Protein AF-A0A9C9EQX4-F1 (afdb_monomer)

Foldseek 3Di:
DPDPPPDDPVPDDLWAFFQDWAADPVGNQKIFTDGPNHTLAIAGPVVCVVLVHDGGDTAHNVRVVVVNVRRVVRVLVVVLVVVCVVDDDDPVRSVVVD

pLDDT: mean 85.86, std 14.68, range [33.56, 95.94]

Structure (mmCIF, N/CA/C/O backbone):
data_AF-A0A9C9EQX4-F1
#
_entry.id   AF-A0A9C9EQX4-F1
#
loop_
_atom_site.group_PDB
_atom_site.id
_atom_site.type_symbol
_atom_site.label_atom_id
_atom_site.label_alt_id
_atom_site.label_comp_id
_atom_site.label_asym_id
_atom_site.label_entity_id
_atom_site.label_seq_id
_atom_site.pdbx_PDB_ins_code
_atom_site.Cartn_x
_atom_site.Cartn_y
_atom_site.Cartn_z
_atom_site.occupancy
_atom_site.B_iso_or_equiv
_atom_site.auth_seq_id
_atom_site.auth_comp_id
_atom_site.auth_asym_id
_atom_site.auth_atom_id
_atom_site.pdbx_PDB_model_num
ATOM 1 N N . MET A 1 1 ? -16.037 4.461 -17.088 1.00 36.44 1 MET A N 1
ATOM 2 C CA . MET A 1 1 ? -15.207 4.023 -15.938 1.00 36.44 1 MET A CA 1
ATOM 3 C C . MET A 1 1 ? -14.947 5.222 -15.031 1.00 36.44 1 MET A C 1
ATOM 5 O O . MET A 1 1 ? -14.304 6.161 -15.480 1.00 36.44 1 MET A O 1
ATOM 9 N N . LYS A 1 2 ? -15.477 5.253 -13.797 1.00 33.56 2 LYS A N 1
ATOM 10 C CA . LYS A 1 2 ? -15.174 6.337 -12.841 1.00 33.56 2 LYS A CA 1
ATOM 11 C C . LYS A 1 2 ? -13.672 6.296 -12.531 1.00 33.56 2 LYS A C 1
ATOM 13 O O . LYS A 1 2 ? -13.215 5.341 -11.907 1.00 33.56 2 LYS A O 1
ATOM 18 N N . LYS A 1 3 ? -12.907 7.297 -12.989 1.00 33.59 3 LYS A N 1
ATOM 19 C CA . LYS A 1 3 ? -11.522 7.516 -12.550 1.00 33.59 3 LYS A CA 1
ATOM 20 C C . LYS A 1 3 ? -11.568 7.626 -11.024 1.00 33.59 3 LYS A C 1
ATOM 22 O O . LYS A 1 3 ? -12.184 8.556 -10.509 1.00 33.59 3 LYS A O 1
ATOM 27 N N . ARG A 1 4 ? -10.991 6.661 -10.297 1.00 44.44 4 ARG A N 1
ATOM 28 C CA . ARG A 1 4 ? -10.732 6.836 -8.861 1.00 44.44 4 ARG A CA 1
ATOM 29 C C . ARG A 1 4 ? -9.852 8.080 -8.768 1.00 44.44 4 ARG A C 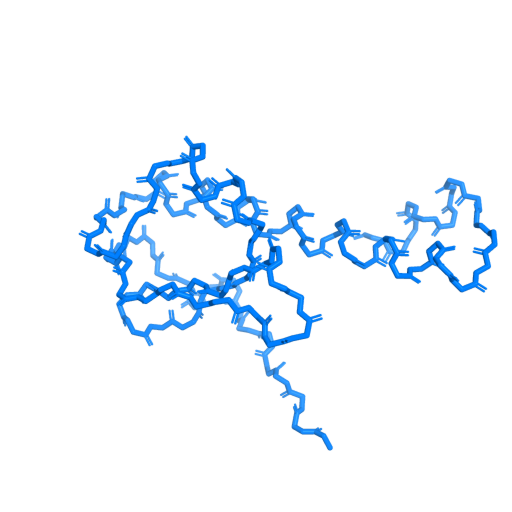1
ATOM 31 O O . ARG A 1 4 ? -8.738 8.052 -9.286 1.00 44.44 4 ARG A O 1
ATOM 38 N N . ARG A 1 5 ? -10.377 9.186 -8.227 1.00 43.16 5 ARG A N 1
ATOM 39 C CA . ARG A 1 5 ? -9.546 10.343 -7.878 1.00 43.16 5 ARG A CA 1
ATOM 40 C C . ARG A 1 5 ? -8.415 9.787 -7.014 1.00 43.16 5 ARG A C 1
ATOM 42 O O . ARG A 1 5 ? -8.697 9.190 -5.978 1.00 43.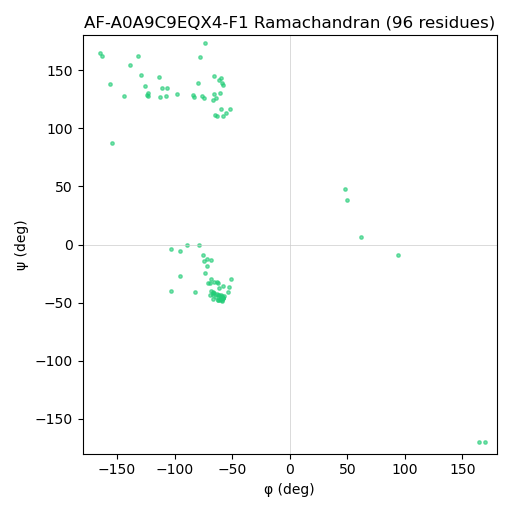16 5 ARG A O 1
ATOM 49 N N . ARG A 1 6 ? -7.169 9.898 -7.482 1.00 50.88 6 ARG A N 1
ATOM 50 C CA . ARG A 1 6 ? -6.019 9.782 -6.585 1.00 50.88 6 ARG A CA 1
ATOM 51 C C . ARG A 1 6 ? -6.221 10.908 -5.576 1.00 50.88 6 ARG A C 1
ATOM 53 O O . ARG A 1 6 ? -6.353 12.055 -6.001 1.00 50.88 6 ARG A O 1
ATOM 60 N N . GLN A 1 7 ? -6.408 10.564 -4.306 1.00 53.72 7 GLN A N 1
ATOM 61 C CA . GLN A 1 7 ? -6.467 11.581 -3.262 1.00 53.72 7 GLN A CA 1
ATOM 62 C C . GLN A 1 7 ? -5.140 12.337 -3.265 1.00 53.72 7 GLN A C 1
ATOM 64 O O . GLN A 1 7 ? -4.092 11.754 -3.565 1.00 53.72 7 GLN A O 1
ATOM 69 N N . SER A 1 8 ? -5.211 13.642 -3.018 1.00 49.47 8 SER A N 1
ATOM 70 C CA . SER A 1 8 ? -4.008 14.456 -2.876 1.00 49.47 8 SER A CA 1
ATOM 71 C C . SER A 1 8 ? -3.199 13.933 -1.680 1.00 49.47 8 SER A C 1
ATOM 73 O O . SER A 1 8 ? -3.811 13.583 -0.670 1.00 49.47 8 SER A O 1
ATOM 75 N N . PRO A 1 9 ? -1.854 13.889 -1.737 1.00 53.28 9 PRO A N 1
ATOM 76 C CA . PRO A 1 9 ? -1.020 13.550 -0.581 1.00 53.28 9 PRO A CA 1
ATOM 77 C C . PRO A 1 9 ? -1.357 14.366 0.679 1.00 53.28 9 PRO A C 1
ATOM 79 O O . PRO A 1 9 ? -1.221 13.848 1.783 1.00 53.28 9 PRO A O 1
ATOM 82 N N . ASP A 1 10 ? -1.837 15.603 0.507 1.00 52.25 10 ASP A N 1
ATOM 83 C CA . ASP A 1 10 ? -2.200 16.516 1.599 1.00 52.25 10 ASP A CA 1
ATOM 84 C C . ASP A 1 10 ? -3.525 16.159 2.302 1.00 52.25 10 ASP A C 1
ATOM 86 O O . ASP A 1 10 ? -3.801 16.666 3.387 1.00 52.25 10 ASP A O 1
ATOM 90 N N . GLU A 1 11 ? -4.348 15.278 1.719 1.00 64.81 11 GLU A N 1
ATOM 91 C CA . GLU A 1 11 ? -5.611 14.805 2.315 1.00 64.81 11 GLU A CA 1
ATOM 92 C C . GLU A 1 11 ? -5.421 13.558 3.195 1.00 64.81 11 GLU A C 1
ATOM 94 O O . GLU A 1 11 ? -6.386 13.040 3.765 1.00 64.81 11 GLU A O 1
ATOM 99 N N . LEU A 1 12 ? -4.191 13.048 3.307 1.00 71.25 12 LEU A N 1
ATOM 100 C CA . LEU A 1 12 ? -3.914 11.840 4.069 1.00 71.25 12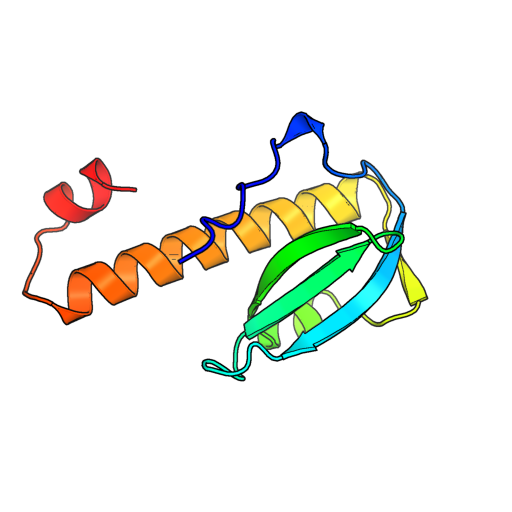 LEU A CA 1
ATOM 101 C C . LEU A 1 12 ? -3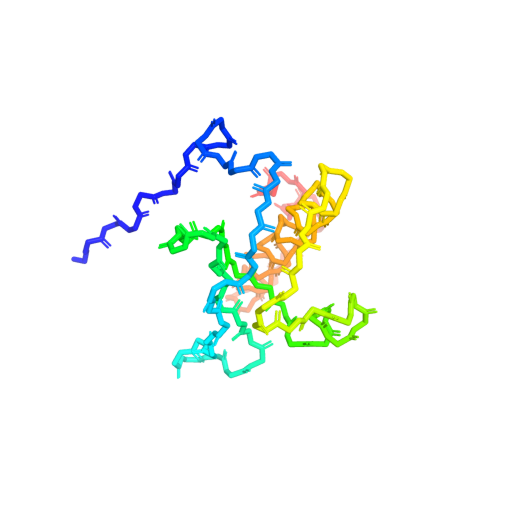.833 12.129 5.573 1.00 71.25 12 LEU A C 1
ATOM 103 O O . LEU A 1 12 ? -3.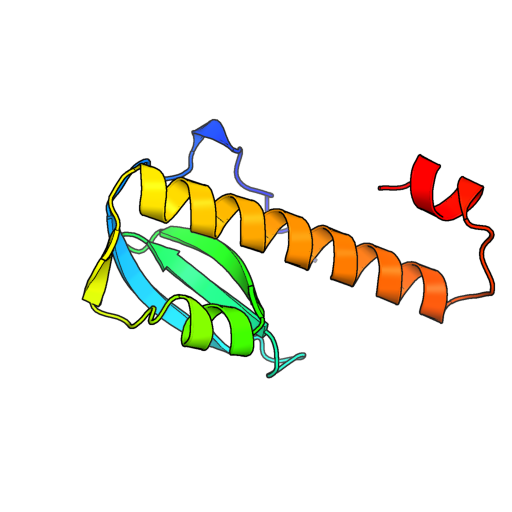238 13.124 5.997 1.00 71.25 12 LEU A O 1
ATOM 107 N N . PRO A 1 13 ? -4.400 11.249 6.414 1.00 80.06 13 PRO A N 1
ATOM 108 C CA . PRO A 1 13 ? -4.357 11.432 7.854 1.00 80.06 13 PRO A CA 1
ATOM 109 C C . PRO A 1 13 ? -2.913 11.333 8.350 1.00 80.06 13 PRO A C 1
ATOM 111 O O . PRO A 1 13 ? -2.231 10.355 8.079 1.00 80.06 13 PRO A O 1
ATOM 114 N N . ARG A 1 14 ? -2.447 12.308 9.137 1.00 85.50 14 ARG A N 1
ATOM 115 C CA . ARG A 1 14 ? -1.111 12.251 9.766 1.00 85.50 14 ARG A CA 1
ATOM 116 C C . ARG A 1 14 ? -1.020 11.239 10.905 1.00 85.50 14 ARG A C 1
ATOM 118 O O . ARG A 1 14 ? 0.053 10.969 11.398 1.00 85.50 14 ARG A O 1
ATOM 125 N N . ARG A 1 15 ? -2.139 10.715 11.389 1.00 92.19 15 ARG A N 1
ATOM 126 C CA . ARG A 1 15 ? -2.248 9.676 12.425 1.00 92.19 15 ARG A CA 1
ATOM 127 C C . ARG A 1 15 ? -3.653 9.106 12.349 1.00 92.19 15 ARG A C 1
ATOM 129 O O . ARG A 1 15 ? -4.534 9.777 11.820 1.00 92.19 15 ARG A O 1
ATOM 136 N N . GLY A 1 16 ? -3.886 7.935 12.920 1.00 93.19 16 GLY A N 1
ATOM 137 C CA . GLY A 1 16 ? -5.243 7.399 12.969 1.00 93.19 16 GLY A CA 1
ATOM 138 C C . GLY A 1 16 ? -5.294 5.924 13.295 1.00 93.19 16 GLY A C 1
ATOM 139 O O . GLY A 1 16 ? -4.288 5.323 13.670 1.00 93.19 16 GLY A O 1
ATOM 140 N N . THR A 1 17 ? -6.471 5.331 13.154 1.00 95.81 17 THR A N 1
ATOM 141 C CA . THR A 1 17 ? -6.674 3.900 13.379 1.00 95.81 17 THR A CA 1
ATOM 142 C C . THR A 1 17 ? -6.964 3.202 12.063 1.00 95.81 17 THR A C 1
ATOM 144 O O . THR A 1 17 ? -7.796 3.658 11.278 1.00 95.81 17 THR A O 1
ATOM 147 N N . ILE A 1 18 ? -6.319 2.062 11.817 1.00 95.25 18 ILE A N 1
ATOM 148 C CA . ILE A 1 18 ? -6.694 1.206 10.693 1.00 95.25 18 ILE A CA 1
ATOM 149 C C . ILE A 1 18 ? -8.107 0.692 10.949 1.00 95.25 18 ILE A C 1
ATOM 151 O O . ILE A 1 18 ? -8.348 -0.107 11.849 1.00 95.25 18 ILE A O 1
ATOM 155 N N . THR A 1 19 ? -9.050 1.155 10.146 1.00 95.94 19 THR A N 1
ATOM 156 C CA . THR A 1 19 ? -10.478 0.833 10.290 1.00 95.94 19 THR A CA 1
ATOM 157 C C . THR A 1 19 ? -10.879 -0.334 9.409 1.00 95.94 19 THR A C 1
ATOM 159 O O . THR A 1 19 ? -11.818 -1.060 9.728 1.00 95.94 19 THR A O 1
ATOM 162 N N . LYS A 1 20 ? -10.164 -0.540 8.299 1.00 95.81 20 LYS A N 1
ATOM 163 C CA . LYS A 1 20 ? -10.467 -1.607 7.355 1.00 95.81 20 LYS A CA 1
ATOM 164 C C . LYS A 1 20 ? -9.239 -2.002 6.545 1.00 95.81 20 LYS A C 1
ATOM 166 O O . LYS A 1 20 ? -8.495 -1.156 6.053 1.00 95.81 20 LYS A O 1
ATOM 171 N N . LEU A 1 21 ? -9.091 -3.308 6.371 1.00 95.06 21 LEU A N 1
ATOM 172 C CA . LEU A 1 21 ? -8.180 -3.946 5.430 1.00 95.06 21 LEU A CA 1
ATOM 173 C C . LEU A 1 21 ? -9.029 -4.844 4.532 1.00 95.06 21 LEU A C 1
ATOM 175 O O . LEU A 1 21 ? -9.895 -5.574 5.014 1.00 95.06 21 LEU A O 1
ATOM 179 N N . THR A 1 22 ? -8.877 -4.750 3.215 1.00 95.12 22 THR A N 1
ATOM 180 C CA . THR A 1 22 ? -9.682 -5.555 2.282 1.00 95.12 22 THR A CA 1
ATOM 181 C C . THR A 1 22 ? -8.864 -5.962 1.073 1.00 95.12 22 THR A C 1
ATOM 183 O O . THR A 1 22 ? -8.286 -5.103 0.413 1.00 95.12 22 THR A O 1
ATOM 186 N N . HIS A 1 23 ? -8.850 -7.257 0.759 1.00 94.69 23 HIS A N 1
ATOM 187 C CA . HIS A 1 23 ? -8.193 -7.765 -0.442 1.00 94.69 23 HIS A CA 1
ATOM 188 C C . HIS A 1 23 ? -8.774 -7.130 -1.708 1.00 94.69 23 HIS A C 1
ATOM 190 O O . HIS A 1 23 ? -9.989 -6.948 -1.848 1.00 94.69 23 HIS A O 1
ATOM 196 N N . VAL A 1 24 ? -7.904 -6.799 -2.657 1.00 93.25 24 VAL A N 1
ATOM 197 C CA . VAL A 1 24 ? -8.322 -6.275 -3.953 1.00 93.25 24 VAL A CA 1
ATOM 198 C C . VAL A 1 24 ? -8.900 -7.421 -4.783 1.00 93.25 24 VAL A C 1
ATOM 200 O O . VAL A 1 24 ? -8.257 -8.435 -5.014 1.00 93.25 24 VAL A O 1
ATOM 203 N N . LYS A 1 25 ? -10.127 -7.252 -5.292 1.00 90.50 25 LYS A N 1
ATOM 204 C CA . LYS A 1 25 ? -10.890 -8.327 -5.961 1.00 90.50 25 LYS A CA 1
ATOM 205 C C . LYS A 1 25 ? -10.141 -9.050 -7.093 1.00 90.50 25 LYS A C 1
ATOM 207 O O . LYS A 1 25 ? -10.362 -10.234 -7.302 1.00 90.50 25 LYS A O 1
ATOM 212 N N . ARG A 1 26 ? -9.333 -8.324 -7.870 1.00 88.00 26 ARG A N 1
ATOM 213 C CA . ARG A 1 26 ? -8.596 -8.867 -9.028 1.00 88.00 26 ARG A CA 1
ATOM 214 C C . ARG A 1 26 ? -7.166 -9.289 -8.694 1.00 88.00 26 ARG A C 1
ATOM 216 O O . ARG A 1 26 ? -6.484 -9.790 -9.574 1.00 88.00 26 ARG A O 1
ATOM 223 N N . ASP A 1 27 ? -6.721 -9.024 -7.473 1.00 89.19 27 ASP A N 1
ATOM 224 C CA . ASP A 1 27 ? -5.351 -9.245 -7.038 1.00 89.19 27 ASP A CA 1
ATOM 225 C C . ASP A 1 27 ? -5.341 -9.455 -5.514 1.00 89.19 27 ASP A C 1
ATOM 227 O O . ASP A 1 27 ? -5.245 -8.487 -4.750 1.00 89.19 27 ASP A O 1
ATOM 231 N N . PRO A 1 28 ? -5.529 -10.705 -5.060 1.00 91.88 28 PRO A N 1
ATOM 232 C CA . PRO A 1 28 ? -5.641 -11.016 -3.641 1.00 91.88 28 PRO A CA 1
ATOM 233 C C . PRO A 1 28 ? -4.324 -10.812 -2.883 1.00 91.88 28 PRO A C 1
ATOM 235 O O . PRO A 1 28 ? -4.354 -10.733 -1.657 1.00 91.88 28 PRO A O 1
ATOM 238 N N . GLU A 1 29 ? -3.191 -10.661 -3.574 1.00 92.25 29 GLU A N 1
ATOM 239 C CA . GLU A 1 29 ? -1.898 -10.346 -2.955 1.00 92.25 29 GLU A CA 1
ATOM 240 C C . GLU A 1 29 ? -1.805 -8.881 -2.519 1.00 92.25 29 GLU A C 1
ATOM 242 O O . GLU A 1 29 ? -0.886 -8.499 -1.793 1.00 92.25 29 GLU A O 1
ATOM 247 N N . ARG A 1 30 ? -2.780 -8.052 -2.906 1.00 93.00 30 ARG A N 1
ATOM 248 C CA . ARG A 1 30 ? -2.878 -6.649 -2.511 1.00 93.00 30 ARG A CA 1
ATOM 249 C C . ARG A 1 30 ? -4.084 -6.376 -1.626 1.00 93.00 30 ARG A C 1
ATOM 251 O O . ARG A 1 30 ? -5.180 -6.900 -1.822 1.00 93.00 30 ARG A O 1
ATOM 258 N N . VAL A 1 31 ? -3.890 -5.472 -0.675 1.00 94.50 31 VAL A N 1
ATOM 259 C CA . VAL A 1 31 ? -4.876 -5.062 0.324 1.00 94.50 31 VAL A CA 1
ATOM 260 C C . VAL A 1 31 ? -5.083 -3.559 0.237 1.00 94.50 31 VAL A C 1
ATOM 262 O O . VAL A 1 31 ? -4.133 -2.781 0.282 1.00 94.50 31 VAL A O 1
ATOM 265 N N . SER A 1 32 ? -6.339 -3.141 0.126 1.00 93.94 32 SER A N 1
ATOM 266 C CA . SER A 1 32 ? -6.756 -1.757 0.314 1.00 93.94 32 SER A CA 1
ATOM 267 C C . SER A 1 32 ? -6.788 -1.419 1.802 1.00 93.94 32 SER A C 1
ATOM 269 O O . SER A 1 32 ? -7.426 -2.127 2.586 1.00 93.94 32 SER A O 1
ATOM 271 N N . VAL A 1 33 ? -6.121 -0.327 2.169 1.00 93.94 33 VAL A N 1
ATOM 272 C CA . VAL A 1 33 ? -5.965 0.139 3.548 1.00 93.94 33 VAL A CA 1
ATOM 273 C C . VAL A 1 33 ? -6.831 1.365 3.786 1.00 93.94 33 VAL A C 1
ATOM 275 O O . VAL A 1 33 ? -6.838 2.296 2.975 1.00 93.94 33 VAL A O 1
ATOM 278 N N . TYR A 1 34 ? -7.539 1.363 4.913 1.00 93.62 34 TYR A N 1
ATOM 279 C CA . TYR A 1 34 ? -8.360 2.477 5.361 1.00 93.62 34 TYR A CA 1
ATOM 280 C C . TYR A 1 34 ? -7.940 2.922 6.759 1.00 93.62 34 TYR A C 1
ATOM 282 O O . TYR A 1 34 ? -7.894 2.103 7.681 1.00 93.62 34 TYR A O 1
ATOM 290 N N . ILE A 1 35 ? -7.697 4.219 6.925 1.00 93.50 35 ILE A N 1
ATOM 291 C CA . ILE A 1 35 ? -7.416 4.865 8.211 1.00 93.50 35 ILE A CA 1
ATOM 292 C C . ILE A 1 35 ? -8.586 5.793 8.520 1.00 93.50 35 ILE A C 1
ATOM 294 O O . ILE A 1 35 ? -8.971 6.584 7.665 1.00 93.50 35 ILE A O 1
ATOM 298 N N . ASP A 1 36 ? -9.188 5.655 9.701 1.00 92.50 36 ASP A N 1
ATOM 299 C CA . ASP A 1 36 ? -10.337 6.461 10.142 1.00 92.50 36 ASP A CA 1
ATOM 300 C C . ASP A 1 36 ? -11.455 6.545 9.078 1.00 92.50 36 ASP A C 1
ATOM 302 O O . ASP A 1 36 ? -11.953 7.610 8.722 1.00 92.50 36 ASP A O 1
ATOM 306 N N . ASN A 1 37 ? -11.821 5.384 8.524 1.00 90.88 37 ASN A N 1
ATOM 307 C CA . ASN A 1 37 ? -12.789 5.179 7.440 1.00 90.88 37 ASN A CA 1
ATOM 308 C C . ASN A 1 37 ? -12.437 5.831 6.091 1.00 90.88 37 ASN A C 1
ATOM 310 O O . ASN A 1 37 ? -13.215 5.738 5.140 1.00 90.88 37 ASN A O 1
ATOM 314 N N . THR A 1 38 ? -11.246 6.411 5.963 1.00 90.19 38 THR A N 1
ATOM 315 C CA . THR A 1 38 ? -10.744 7.014 4.727 1.00 90.19 38 THR A CA 1
ATOM 316 C C . THR A 1 38 ? -9.827 6.039 4.004 1.00 90.19 38 THR A C 1
ATOM 318 O O . THR A 1 38 ? -8.914 5.474 4.601 1.00 90.19 38 THR A O 1
ATOM 321 N N . TYR A 1 39 ? -10.070 5.811 2.711 1.00 89.44 39 TYR A N 1
ATOM 322 C CA . TYR A 1 39 ? -9.177 5.004 1.876 1.00 89.44 39 TYR A CA 1
ATOM 323 C C . TYR A 1 39 ? -7.840 5.722 1.707 1.00 89.44 39 TYR A C 1
ATOM 325 O O . TYR A 1 39 ? -7.825 6.837 1.208 1.00 89.44 39 TYR A O 1
ATOM 333 N N . VAL A 1 40 ? -6.737 5.065 2.060 1.00 90.69 40 VAL A N 1
ATOM 334 C CA . VAL A 1 40 ? -5.390 5.656 1.992 1.00 90.69 40 VAL A CA 1
ATOM 335 C C . VAL A 1 40 ? -4.618 5.144 0.783 1.00 90.69 40 VAL A C 1
ATOM 337 O O . VAL A 1 40 ? -3.927 5.898 0.107 1.00 90.69 40 VAL A O 1
ATOM 340 N N . GLY A 1 41 ? -4.737 3.854 0.476 1.00 90.88 41 GLY A N 1
ATOM 341 C CA . GLY A 1 41 ? -3.985 3.263 -0.620 1.00 90.88 41 GLY A CA 1
ATOM 342 C C . GLY A 1 41 ? -4.063 1.750 -0.647 1.00 90.88 41 GLY A C 1
ATOM 343 O O . GLY A 1 41 ? -4.868 1.129 0.049 1.00 90.88 41 GLY A O 1
ATOM 344 N N . THR A 1 42 ? -3.229 1.157 -1.494 1.00 92.75 42 THR A N 1
ATOM 345 C CA . THR A 1 42 ? -3.130 -0.292 -1.649 1.00 92.75 42 THR A CA 1
ATOM 346 C C . THR A 1 42 ? -1.683 -0.731 -1.459 1.00 92.75 42 THR A C 1
ATOM 348 O O . THR A 1 42 ? -0.768 -0.105 -1.984 1.00 92.75 42 THR A O 1
ATOM 351 N N . ILE A 1 43 ? -1.487 -1.813 -0.714 1.00 94.31 43 ILE A N 1
ATOM 352 C CA . ILE A 1 43 ? -0.180 -2.361 -0.343 1.00 94.31 43 ILE A CA 1
ATOM 353 C C . ILE A 1 43 ? -0.217 -3.893 -0.443 1.00 94.31 43 ILE A C 1
ATOM 355 O O . ILE A 1 43 ? -1.291 -4.486 -0.341 1.00 94.31 43 ILE A O 1
ATOM 359 N N . TYR A 1 44 ? 0.926 -4.547 -0.654 1.00 93.75 44 TYR A N 1
ATOM 360 C CA . TYR A 1 44 ? 1.000 -6.011 -0.638 1.00 93.75 44 TYR A CA 1
ATOM 361 C C . TYR A 1 44 ? 0.704 -6.599 0.751 1.00 93.75 44 TYR A C 1
ATOM 363 O O . TYR A 1 44 ? 1.095 -6.030 1.775 1.00 93.75 44 TYR A O 1
ATOM 371 N N . VAL A 1 45 ? 0.047 -7.764 0.779 1.00 93.44 45 VAL A N 1
ATOM 372 C CA . VAL A 1 45 ? -0.312 -8.506 2.003 1.00 93.44 45 VAL A CA 1
ATOM 373 C C . VAL A 1 45 ? 0.911 -8.755 2.885 1.00 93.44 45 VAL A C 1
ATOM 375 O O . VAL A 1 45 ? 0.835 -8.588 4.101 1.00 93.44 45 VAL A O 1
ATOM 378 N N . ASP A 1 46 ? 2.055 -9.105 2.301 1.00 93.06 46 ASP A N 1
ATOM 379 C CA . ASP A 1 46 ? 3.250 -9.424 3.088 1.00 93.06 46 ASP A CA 1
ATOM 380 C C . ASP A 1 46 ? 3.792 -8.208 3.842 1.00 93.06 46 ASP A C 1
ATOM 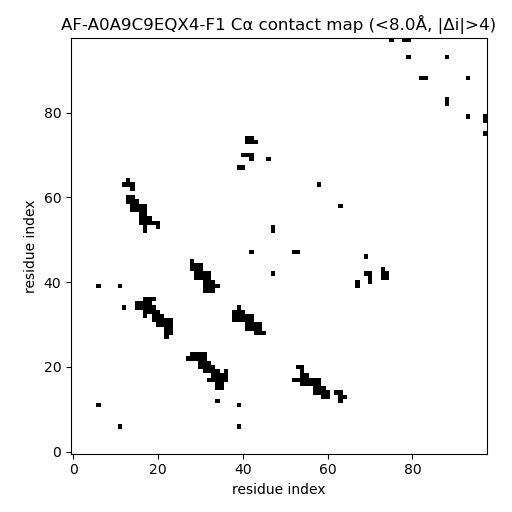382 O O . ASP A 1 46 ? 4.222 -8.331 4.986 1.00 93.06 46 ASP A O 1
ATOM 386 N N . ARG A 1 47 ? 3.640 -7.001 3.289 1.00 92.38 47 ARG A N 1
ATOM 387 C CA . ARG A 1 47 ? 4.033 -5.764 3.978 1.00 92.38 47 ARG A CA 1
ATOM 388 C C . ARG A 1 47 ? 3.111 -5.427 5.146 1.00 92.38 47 ARG A C 1
ATOM 390 O O . ARG A 1 47 ? 3.579 -4.915 6.157 1.00 92.38 47 ARG A O 1
ATOM 397 N N . ILE A 1 48 ? 1.817 -5.748 5.045 1.00 91.81 48 ILE A N 1
ATOM 398 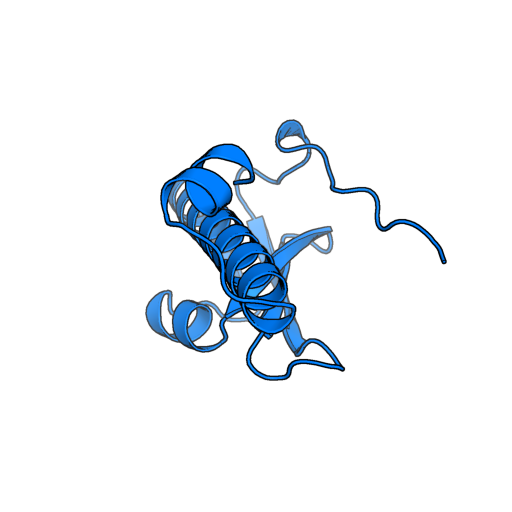C CA . ILE A 1 48 ? 0.887 -5.657 6.185 1.00 91.81 48 ILE A CA 1
ATOM 399 C C . ILE A 1 48 ? 1.364 -6.560 7.329 1.00 91.81 48 ILE A C 1
ATOM 401 O O . ILE A 1 48 ? 1.372 -6.128 8.482 1.00 91.81 48 ILE A O 1
ATOM 405 N N . ARG A 1 49 ? 1.804 -7.785 7.010 1.00 90.88 49 ARG A N 1
ATOM 406 C CA . ARG A 1 49 ? 2.316 -8.749 7.998 1.00 90.88 49 ARG A CA 1
ATOM 407 C C . ARG A 1 49 ? 3.627 -8.284 8.631 1.00 90.88 49 ARG A C 1
ATOM 409 O O . ARG A 1 49 ? 3.737 -8.307 9.854 1.00 90.88 49 ARG A O 1
ATOM 416 N N . GLU A 1 50 ? 4.584 -7.824 7.828 1.00 90.38 50 GLU A N 1
ATOM 417 C CA . GLU A 1 50 ? 5.873 -7.293 8.301 1.00 90.38 50 GLU A CA 1
ATOM 418 C C . GLU A 1 50 ? 5.693 -6.095 9.242 1.00 90.38 50 GLU A C 1
ATOM 420 O O . GLU A 1 50 ? 6.308 -6.036 10.306 1.00 90.38 50 GLU A O 1
ATOM 425 N N . LEU A 1 51 ? 4.800 -5.167 8.883 1.00 87.19 51 LEU A N 1
ATOM 426 C CA . LEU A 1 51 ? 4.472 -3.991 9.693 1.00 87.19 51 LEU A CA 1
ATOM 427 C C . LEU A 1 51 ? 3.514 -4.309 10.857 1.00 87.19 51 LEU A C 1
ATOM 429 O O . LEU A 1 51 ? 3.159 -3.408 11.616 1.00 87.19 51 LEU A O 1
ATOM 433 N N . LYS A 1 52 ? 3.090 -5.575 11.005 1.00 91.00 52 LYS A N 1
ATOM 434 C CA . LYS A 1 52 ? 2.131 -6.056 12.018 1.00 91.00 52 LYS A CA 1
ATOM 435 C C . LYS A 1 52 ? 0.850 -5.211 12.076 1.00 91.00 52 LYS A C 1
ATOM 437 O O . LYS A 1 52 ? 0.308 -4.946 13.152 1.00 91.00 52 LYS A O 1
ATOM 442 N N . LEU A 1 53 ? 0.374 -4.772 10.913 1.00 90.94 53 LEU A N 1
ATOM 443 C CA . LEU A 1 53 ? -0.804 -3.921 10.790 1.00 90.94 53 LEU A CA 1
ATOM 444 C C . LEU A 1 53 ? -2.074 -4.765 10.816 1.00 90.94 53 LEU A C 1
ATOM 446 O O . LEU A 1 53 ? -2.238 -5.681 10.017 1.00 90.94 53 LEU A O 1
ATOM 450 N N . ASN A 1 54 ? -3.000 -4.414 11.703 1.00 94.00 54 ASN A N 1
ATOM 451 C CA . ASN A 1 54 ? -4.298 -5.061 11.833 1.00 94.00 54 ASN A CA 1
ATOM 452 C C . ASN A 1 54 ? -5.403 -4.005 11.895 1.00 94.00 54 ASN A C 1
ATOM 454 O O . ASN A 1 54 ? -5.156 -2.833 12.182 1.00 94.00 54 ASN A O 1
ATOM 458 N N . VAL A 1 55 ? -6.647 -4.418 11.657 1.00 95.31 55 VAL A N 1
ATOM 459 C CA . VAL A 1 55 ? -7.796 -3.559 11.968 1.00 95.31 55 VAL A CA 1
ATOM 460 C C . VAL A 1 55 ? -7.795 -3.273 13.474 1.00 95.31 55 VAL A C 1
ATOM 462 O O . VAL A 1 55 ? -7.640 -4.185 14.281 1.00 95.31 55 VAL A O 1
ATOM 465 N N . GLY A 1 56 ? -7.917 -1.999 13.845 1.00 94.75 56 GLY A N 1
ATOM 466 C CA . GLY A 1 56 ? -7.768 -1.503 15.215 1.00 94.75 56 GLY A CA 1
ATOM 467 C C . GLY A 1 56 ? -6.361 -1.007 15.570 1.00 94.75 56 GLY A C 1
ATOM 468 O O . GLY A 1 56 ? -6.192 -0.388 16.621 1.00 94.75 56 GLY A O 1
ATOM 469 N N . SER A 1 57 ? -5.351 -1.211 14.715 1.00 93.56 57 SER A N 1
ATOM 470 C CA . SER A 1 57 ? -4.004 -0.672 14.942 1.00 93.56 57 SER A CA 1
ATOM 471 C C . SER A 1 57 ? -4.014 0.855 14.916 1.00 93.56 57 SER A C 1
ATOM 473 O O . SER A 1 57 ? -4.438 1.461 13.930 1.00 93.56 57 SER A O 1
ATOM 475 N N . LYS A 1 58 ? -3.497 1.473 15.981 1.00 94.62 58 LYS A N 1
ATOM 476 C CA . LYS A 1 58 ? -3.246 2.916 16.044 1.00 94.62 58 LYS A CA 1
ATOM 477 C C . LYS A 1 58 ? -1.901 3.230 15.401 1.00 94.62 58 LYS A C 1
ATOM 479 O O . LYS A 1 58 ? -0.891 2.626 15.751 1.00 94.62 58 LYS A O 1
ATOM 484 N N . LEU A 1 59 ? -1.897 4.184 14.485 1.00 92.88 59 LEU A N 1
ATOM 485 C CA . LEU A 1 59 ? -0.718 4.657 13.780 1.00 92.88 59 LEU A CA 1
ATOM 486 C C . LEU A 1 59 ? -0.330 6.041 14.295 1.00 92.88 59 LEU A C 1
ATOM 488 O O . LEU A 1 59 ? -1.153 6.960 14.335 1.00 92.88 59 LEU A O 1
ATOM 492 N N . THR A 1 60 ? 0.937 6.168 14.680 1.00 93.81 60 THR A N 1
ATOM 493 C CA . THR A 1 60 ? 1.611 7.452 14.888 1.00 93.81 60 THR A CA 1
ATOM 494 C C . THR A 1 60 ? 1.913 8.108 13.542 1.00 93.81 60 THR A C 1
ATOM 496 O O . THR A 1 60 ? 1.748 7.483 12.495 1.00 93.81 60 THR A O 1
ATOM 499 N N . GLU A 1 61 ? 2.400 9.345 13.565 1.00 91.88 61 GLU A N 1
ATOM 500 C CA . GLU A 1 61 ? 2.810 10.062 12.352 1.00 91.88 61 GLU A CA 1
ATOM 501 C C . GLU A 1 61 ? 3.898 9.335 11.572 1.00 91.88 61 GLU A C 1
ATOM 503 O O . GLU A 1 61 ? 3.702 9.023 10.399 1.00 91.88 61 GLU A O 1
ATOM 508 N N . GLU A 1 62 ? 4.950 8.893 12.256 1.00 90.25 62 GLU A N 1
ATOM 509 C CA . GLU A 1 62 ? 5.975 8.034 11.658 1.00 90.25 62 GLU A CA 1
ATOM 510 C C . GLU A 1 62 ? 5.397 6.722 11.098 1.00 90.25 62 GLU A C 1
ATOM 512 O O . GLU A 1 62 ? 5.857 6.202 10.081 1.00 90.25 62 GLU A O 1
ATOM 517 N N . GLY A 1 63 ? 4.389 6.155 11.768 1.00 91.25 63 GLY A N 1
ATOM 518 C CA . GLY A 1 63 ? 3.725 4.930 11.330 1.00 91.25 63 GLY A CA 1
ATOM 519 C C . GLY A 1 63 ? 2.943 5.128 10.034 1.00 91.25 63 GLY A C 1
ATOM 520 O O . GLY A 1 63 ? 3.031 4.294 9.129 1.00 91.25 63 GLY A O 1
ATOM 521 N N . VAL A 1 64 ? 2.206 6.237 9.921 1.00 90.88 64 VAL A N 1
ATOM 522 C CA . VAL A 1 64 ? 1.496 6.575 8.684 1.00 90.88 64 VAL A CA 1
ATOM 523 C C . VAL A 1 64 ? 2.476 6.923 7.567 1.00 90.88 64 VAL A C 1
ATOM 525 O O . VAL A 1 64 ? 2.282 6.475 6.440 1.00 90.88 64 VAL A O 1
ATOM 528 N N . GLU A 1 65 ? 3.555 7.642 7.864 1.00 90.38 65 GLU A N 1
ATOM 529 C CA . GLU A 1 65 ? 4.579 7.982 6.876 1.00 90.38 65 GLU A CA 1
ATOM 530 C C . GLU A 1 65 ? 5.240 6.728 6.284 1.00 90.38 65 GLU A C 1
ATOM 532 O O . GLU A 1 65 ? 5.303 6.575 5.060 1.00 90.38 65 GLU A O 1
ATOM 537 N N . LYS A 1 66 ? 5.640 5.770 7.131 1.00 90.50 66 LYS A N 1
ATOM 538 C CA . LYS A 1 66 ? 6.185 4.473 6.688 1.00 90.50 66 LYS A CA 1
ATOM 539 C C . LYS A 1 66 ? 5.191 3.696 5.829 1.00 90.50 66 LYS A C 1
ATOM 541 O O . LYS A 1 66 ? 5.558 3.170 4.777 1.00 90.50 66 LYS A O 1
ATOM 546 N N . LEU A 1 67 ? 3.929 3.638 6.255 1.00 91.06 67 LEU A N 1
ATOM 547 C CA . LEU A 1 67 ? 2.865 2.993 5.489 1.00 91.06 67 LEU A CA 1
ATOM 548 C C . LEU A 1 67 ? 2.697 3.657 4.116 1.00 91.06 67 LEU A C 1
ATOM 550 O O . LEU A 1 67 ? 2.605 2.969 3.100 1.00 91.06 67 LEU A O 1
ATOM 554 N N . TYR A 1 68 ? 2.695 4.986 4.072 1.00 90.62 68 TYR A N 1
ATOM 555 C CA . TYR A 1 68 ? 2.532 5.739 2.838 1.00 90.62 68 TYR A CA 1
ATOM 556 C C . TYR A 1 68 ? 3.708 5.550 1.877 1.00 90.62 68 TYR A C 1
ATOM 558 O O . TYR A 1 68 ? 3.507 5.338 0.679 1.00 90.62 68 TYR A O 1
ATOM 566 N N . HIS A 1 69 ? 4.934 5.541 2.398 1.00 90.88 69 HIS A N 1
ATOM 567 C CA . HIS A 1 69 ? 6.122 5.213 1.620 1.00 90.88 69 HIS A CA 1
ATOM 568 C C . HIS A 1 69 ? 6.001 3.822 0.976 1.00 90.88 69 HIS A C 1
ATOM 570 O O . HIS A 1 69 ? 6.233 3.657 -0.223 1.00 90.88 69 HIS A O 1
ATOM 576 N N . GLN A 1 70 ? 5.536 2.827 1.735 1.00 92.06 70 GLN A N 1
ATOM 577 C CA . GLN A 1 70 ? 5.357 1.472 1.217 1.00 92.06 70 GLN A CA 1
ATOM 578 C C . GLN A 1 70 ? 4.217 1.360 0.191 1.00 92.06 70 GLN A C 1
ATOM 580 O O . GLN A 1 70 ? 4.315 0.576 -0.760 1.00 92.06 70 GLN A O 1
ATOM 585 N N . ILE A 1 71 ? 3.154 2.154 0.341 1.00 92.19 71 ILE A N 1
ATOM 586 C CA . ILE A 1 71 ? 2.085 2.276 -0.661 1.00 92.19 71 ILE A CA 1
ATOM 587 C C . ILE A 1 71 ? 2.653 2.829 -1.972 1.00 92.19 71 ILE A C 1
ATOM 589 O O . ILE A 1 71 ? 2.424 2.231 -3.022 1.00 92.19 71 ILE A O 1
ATOM 593 N N . LYS A 1 72 ? 3.450 3.905 -1.926 1.00 90.94 72 LYS A N 1
ATOM 594 C CA . LYS A 1 72 ? 4.090 4.479 -3.123 1.00 90.94 72 LYS A CA 1
ATOM 595 C C . LYS A 1 72 ? 4.982 3.470 -3.842 1.00 90.94 72 LYS A C 1
ATOM 597 O O . LYS A 1 72 ? 4.869 3.320 -5.057 1.00 90.94 72 LYS A O 1
ATOM 602 N N . ILE A 1 73 ? 5.814 2.737 -3.097 1.00 91.94 73 ILE A N 1
ATOM 603 C CA . ILE A 1 73 ? 6.642 1.658 -3.660 1.00 91.94 73 ILE A CA 1
ATOM 604 C C . ILE A 1 73 ? 5.759 0.607 -4.337 1.00 91.94 73 ILE A C 1
ATOM 606 O O . ILE A 1 73 ? 6.035 0.205 -5.465 1.00 91.94 73 ILE A O 1
ATOM 610 N N . THR A 1 74 ? 4.681 0.183 -3.674 1.00 90.88 74 THR A N 1
ATOM 611 C CA . THR A 1 74 ? 3.764 -0.834 -4.207 1.00 90.88 74 THR A CA 1
ATOM 612 C C . THR A 1 74 ? 3.102 -0.372 -5.508 1.00 90.88 74 THR A C 1
ATOM 614 O O . THR A 1 74 ? 3.017 -1.140 -6.468 1.00 90.88 74 THR A O 1
ATOM 617 N N . GLU A 1 75 ? 2.654 0.884 -5.575 1.00 89.81 75 GLU A N 1
ATOM 618 C CA . GLU A 1 75 ? 2.084 1.454 -6.797 1.00 89.81 75 GLU A CA 1
ATOM 619 C C . GLU A 1 75 ? 3.114 1.530 -7.929 1.00 89.81 75 GLU A C 1
ATOM 621 O O . GLU A 1 75 ? 2.806 1.115 -9.048 1.00 89.81 75 GLU A O 1
ATOM 626 N N . GLY A 1 76 ? 4.336 1.988 -7.639 1.00 89.88 76 GLY A N 1
ATOM 627 C CA . GLY A 1 76 ? 5.430 2.046 -8.610 1.00 89.88 76 GLY A CA 1
ATOM 628 C C . GLY A 1 76 ? 5.787 0.666 -9.162 1.00 89.88 76 GLY A C 1
ATOM 629 O O . GLY A 1 76 ? 5.818 0.475 -10.376 1.00 89.88 76 GLY A O 1
ATOM 630 N N . GLN A 1 77 ? 5.949 -0.330 -8.285 1.00 90.69 77 GLN A N 1
ATOM 631 C CA . GLN A 1 77 ? 6.196 -1.722 -8.674 1.00 90.69 77 GLN A CA 1
ATOM 632 C C . GLN A 1 77 ? 5.075 -2.270 -9.557 1.00 90.69 77 GLN A C 1
ATOM 634 O O . GLN A 1 77 ? 5.344 -2.869 -10.595 1.00 90.69 77 GLN A O 1
ATOM 639 N N . TYR A 1 78 ? 3.815 -2.038 -9.187 1.00 88.88 78 TYR A N 1
ATOM 640 C CA . TYR A 1 78 ? 2.680 -2.496 -9.983 1.00 88.88 78 TYR A CA 1
ATOM 641 C C . TYR A 1 78 ? 2.650 -1.841 -11.371 1.00 88.88 78 TYR A C 1
ATOM 643 O O . TYR A 1 78 ? 2.403 -2.517 -12.371 1.00 88.88 78 TYR A O 1
ATOM 651 N N . ILE A 1 79 ? 2.907 -0.534 -11.462 1.00 89.50 79 ILE A N 1
ATOM 652 C CA . ILE A 1 79 ? 2.984 0.178 -12.746 1.00 89.50 79 ILE A CA 1
AT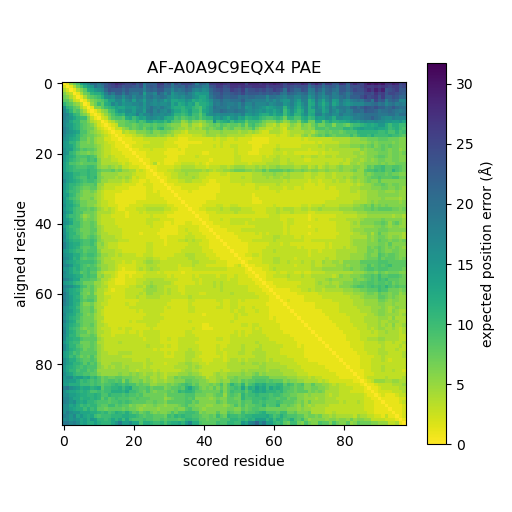OM 653 C C . ILE A 1 79 ? 4.130 -0.384 -13.595 1.00 89.50 79 ILE A C 1
ATOM 655 O O . ILE A 1 79 ? 3.904 -0.717 -14.760 1.00 89.50 79 ILE A O 1
ATOM 659 N N . ALA A 1 80 ? 5.316 -0.552 -13.007 1.00 90.44 80 ALA A N 1
ATOM 660 C CA . ALA A 1 80 ? 6.490 -1.103 -13.676 1.00 90.44 80 ALA A CA 1
ATOM 661 C C . ALA A 1 80 ? 6.230 -2.518 -14.213 1.00 90.44 80 ALA A C 1
ATOM 663 O O . ALA A 1 80 ? 6.469 -2.784 -15.389 1.00 90.44 80 ALA A O 1
ATOM 664 N N . MET A 1 81 ? 5.664 -3.408 -13.391 1.00 89.75 81 MET A N 1
ATOM 665 C CA . MET A 1 81 ? 5.357 -4.781 -13.801 1.00 89.75 81 MET A CA 1
ATOM 666 C C . MET A 1 81 ? 4.337 -4.827 -14.938 1.00 89.75 81 MET A C 1
ATOM 668 O O . MET A 1 81 ? 4.555 -5.526 -15.924 1.00 89.75 81 MET A O 1
ATOM 672 N N . ASN A 1 82 ? 3.271 -4.023 -14.866 1.00 88.62 82 ASN A N 1
ATOM 673 C CA . ASN A 1 82 ? 2.322 -3.927 -15.978 1.00 88.62 82 ASN A CA 1
ATOM 674 C C . ASN A 1 82 ? 2.994 -3.414 -17.255 1.00 88.62 82 ASN A C 1
ATOM 676 O O . ASN A 1 82 ? 2.665 -3.850 -18.349 1.00 88.62 82 ASN A O 1
ATOM 680 N N . LYS A 1 83 ? 3.933 -2.471 -17.154 1.00 87.94 83 LYS A N 1
ATOM 681 C CA . LYS A 1 83 ? 4.647 -1.953 -18.326 1.00 87.94 83 LYS A CA 1
ATOM 682 C C . LYS A 1 83 ? 5.543 -3.007 -18.970 1.00 87.94 83 LYS A C 1
ATOM 684 O O . LYS A 1 83 ? 5.563 -3.092 -20.201 1.00 87.94 83 LYS A O 1
ATOM 689 N N . LEU A 1 84 ? 6.238 -3.793 -18.150 1.00 90.50 84 LEU A N 1
ATOM 690 C CA . LEU A 1 84 ? 7.092 -4.898 -18.582 1.00 90.50 84 LEU A CA 1
ATOM 691 C C . LEU A 1 84 ? 6.288 -6.061 -19.176 1.00 90.50 84 LEU A C 1
ATOM 693 O O . LEU A 1 84 ? 6.779 -6.731 -20.078 1.00 90.50 84 LEU A O 1
ATOM 697 N N . SER A 1 85 ? 5.040 -6.272 -18.743 1.00 91.25 85 SER A N 1
ATOM 698 C CA . SER A 1 85 ? 4.209 -7.363 -19.267 1.00 91.25 85 SER A CA 1
ATOM 699 C C . SER A 1 85 ? 3.715 -7.143 -20.701 1.00 91.25 85 SER A C 1
ATOM 701 O O . SER A 1 85 ? 3.296 -8.100 -21.342 1.00 91.25 85 SER A O 1
ATOM 703 N N . TYR A 1 86 ? 3.720 -5.907 -21.218 1.00 89.69 86 TYR A N 1
ATOM 704 C CA . TYR A 1 86 ? 3.256 -5.631 -22.587 1.00 89.69 86 TYR A CA 1
ATOM 705 C C . TYR A 1 86 ? 4.317 -5.912 -23.656 1.00 89.69 86 TYR A C 1
ATOM 707 O O . TYR A 1 86 ? 3.984 -6.377 -24.743 1.00 89.69 86 TYR A O 1
ATOM 715 N N . ARG A 1 87 ? 5.577 -5.556 -23.386 1.00 92.12 87 ARG A N 1
ATOM 716 C CA . ARG A 1 87 ? 6.728 -5.755 -24.279 1.00 92.12 87 ARG A CA 1
ATOM 717 C C . ARG A 1 87 ? 8.025 -5.573 -23.499 1.00 92.12 87 ARG A C 1
ATOM 719 O O . ARG A 1 87 ? 8.025 -4.933 -22.448 1.00 92.12 87 ARG A O 1
ATOM 726 N N . HIS A 1 88 ? 9.137 -6.026 -24.070 1.00 89.44 88 HIS A N 1
ATOM 727 C CA . HIS A 1 88 ? 10.464 -5.705 -23.548 1.00 89.44 88 HIS A CA 1
ATOM 728 C C . HIS A 1 88 ? 10.679 -4.185 -23.501 1.00 89.44 88 HIS A C 1
ATOM 730 O O . HIS A 1 88 ? 10.311 -3.462 -24.432 1.00 89.44 88 HIS A O 1
ATOM 736 N N . ARG A 1 89 ? 11.267 -3.713 -22.403 1.00 88.25 89 ARG A N 1
ATOM 737 C CA . ARG A 1 89 ? 11.587 -2.308 -22.135 1.00 88.25 89 ARG A CA 1
ATOM 738 C C . ARG A 1 89 ? 13.046 -2.222 -21.710 1.00 88.25 89 ARG A C 1
ATOM 740 O O . ARG A 1 89 ? 13.535 -3.126 -21.035 1.00 88.25 89 ARG A O 1
ATOM 747 N N . SER A 1 90 ? 13.724 -1.142 -22.071 1.00 91.06 90 SER A N 1
ATOM 748 C CA . SER A 1 90 ? 15.043 -0.836 -21.510 1.00 91.06 90 SER A CA 1
ATOM 749 C C . 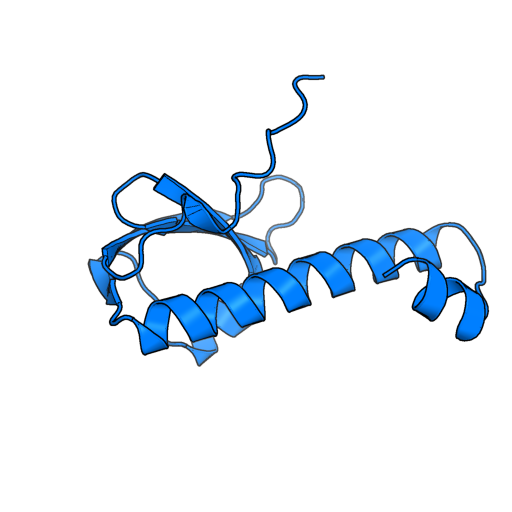SER A 1 90 ? 14.919 -0.242 -20.103 1.00 91.06 90 SER A C 1
ATOM 751 O O . SER A 1 90 ? 13.867 0.279 -19.728 1.00 91.06 90 SER A O 1
ATOM 753 N N . VAL A 1 91 ? 16.010 -0.270 -19.336 1.00 89.19 91 VAL A N 1
ATOM 754 C CA . VAL A 1 91 ? 16.069 0.362 -18.005 1.00 89.19 91 VAL A CA 1
ATOM 755 C C . VAL A 1 91 ? 15.753 1.859 -18.098 1.00 89.19 91 VAL A C 1
ATOM 757 O O . VAL A 1 91 ? 14.882 2.339 -17.381 1.00 89.19 91 VAL A O 1
ATOM 760 N N . ALA A 1 92 ? 16.349 2.565 -19.063 1.00 90.62 92 ALA A N 1
ATOM 761 C CA . ALA A 1 92 ? 16.124 3.997 -19.266 1.00 90.62 92 ALA A CA 1
ATOM 762 C C . ALA A 1 92 ? 14.666 4.345 -19.631 1.00 90.62 92 ALA A C 1
ATOM 764 O O . ALA A 1 92 ? 14.169 5.412 -19.270 1.00 90.62 92 ALA A O 1
ATOM 765 N N . GLU A 1 93 ? 13.958 3.459 -20.346 1.00 86.75 93 GLU A N 1
ATOM 766 C CA . GLU A 1 93 ? 12.523 3.641 -20.605 1.00 86.75 93 GLU A CA 1
ATOM 767 C C . GLU A 1 93 ? 11.703 3.534 -19.315 1.00 86.75 93 GLU A C 1
ATOM 769 O O . GLU A 1 93 ? 10.769 4.308 -19.131 1.00 86.75 93 GLU A O 1
ATOM 774 N N . ILE A 1 94 ? 12.043 2.593 -18.428 1.00 86.12 94 ILE A N 1
ATOM 775 C CA . ILE A 1 94 ? 11.350 2.410 -17.148 1.00 86.12 94 ILE A CA 1
ATOM 776 C C . ILE A 1 94 ? 11.637 3.580 -16.200 1.00 86.12 94 ILE A C 1
ATOM 778 O O . ILE A 1 94 ? 10.702 4.111 -15.608 1.00 86.12 94 ILE A O 1
ATOM 782 N N . GLU A 1 95 ? 12.890 4.030 -16.109 1.00 86.81 95 GLU A N 1
ATOM 783 C CA . GLU A 1 95 ? 13.296 5.169 -15.269 1.00 86.81 95 GLU A CA 1
ATOM 784 C C . GLU A 1 95 ? 12.629 6.487 -15.677 1.00 86.81 95 GLU A C 1
ATOM 786 O O . GLU A 1 95 ? 12.336 7.316 -14.826 1.00 86.81 95 GLU A O 1
ATOM 791 N N . ARG A 1 96 ? 12.358 6.697 -16.972 1.00 87.50 96 ARG A N 1
ATOM 792 C CA . ARG A 1 96 ? 11.680 7.912 -17.454 1.00 87.50 96 ARG A CA 1
ATOM 793 C C . ARG A 1 96 ? 10.181 7.931 -17.133 1.00 87.50 96 ARG A C 1
ATOM 795 O O . ARG A 1 96 ? 9.566 8.995 -17.142 1.00 87.50 96 ARG A O 1
ATOM 802 N N . GLU A 1 97 ? 9.569 6.765 -16.958 1.00 78.06 97 GLU A N 1
ATOM 803 C CA . GLU A 1 97 ? 8.113 6.609 -16.877 1.00 78.06 97 GLU A CA 1
ATOM 804 C C . GLU A 1 97 ? 7.582 6.397 -15.444 1.00 78.06 97 GLU A C 1
ATOM 806 O O . GLU A 1 97 ? 6.359 6.311 -15.274 1.00 78.06 97 GLU A O 1
ATOM 811 N N . LEU A 1 98 ? 8.470 6.302 -14.447 1.00 77.12 98 LEU A N 1
ATOM 812 C CA . LEU A 1 98 ? 8.176 6.116 -13.018 1.00 77.12 98 LEU A CA 1
ATOM 813 C C . LEU A 1 98 ? 8.518 7.372 -12.211 1.00 77.12 98 LEU A C 1
ATOM 815 O O . LEU A 1 98 ? 7.736 7.661 -11.276 1.00 77.12 98 LEU A O 1
#

Secondary structure (DSSP, 8-state):
----PPPPGGGS-SSEEEEEEEEETTEEEEEEEEETTEEEEEEEHHHHHHTT--TT-EE-HHHHHHHHHHHHHHHHHHHHHHHHHHS---HHHHHHH-

Radius of gyration: 14.71 Å; Cα contacts (8 Å, |Δi|>4): 117; chains: 1; bounding box: 31×28×40 Å

Sequence (98 aa):
MKKRRRQSPDELPRRGTITKLTHVKRDPERVSVYIDNTYVGTIYVDRIRELKLNVGSKLTEEGVEKLYHQIKITEGQYIAMNKLSYRHRSVAEIEREL

Mean predicted aligned error: 6.02 Å

Nearest PDB structures (foldseek):
  3d5l-assembly1_A  TM=7.447E-01  e=2.619E-04  Limosilactobacillus reuteri subsp. rodentium
  3d5l-assembly2_B  TM=7.149E-01  e=5.627E-03  Limosilactobacillus reuteri subsp. rodentium
  3lui-assembly1_A  TM=3.069E-01  e=7.518E-01  Homo sapiens

Solvent-accessible surface area (backbone atoms only — not comparable to full-atom values): 5759 Å² total; per-residue (Å²): 130,85,76,76,75,77,74,58,81,86,74,56,69,63,47,44,32,28,61,41,75,42,65,35,93,93,42,73,62,29,28,39,39,18,42,70,81,37,81,74,48,47,32,46,50,67,58,36,58,75,69,67,60,46,72,72,40,76,35,48,48,70,50,38,51,54,51,50,52,49,23,52,52,40,50,52,52,52,54,51,52,58,54,53,71,78,45,94,73,56,69,72,60,51,67,73,76,111